Protein AF-A0A838U361-F1 (afdb_monomer_lite)

Foldseek 3Di:
DDDDDDDPPPPPLDPQAEWEKEWDWDDDPPAIKIKIWIAGQPVLDTQDIDIGNDDAQVVLLVRVVVSCVVNNAHAYEYQPDPSPPVSCVVVVHHYDYDDPSSVVSVVVVVVVLVVQLVVVCVVCVDDPDDDPPVRRVVSVCSSVVPD

Secondary structure (DSSP, 8-state):
-----------------EEEEEEEEEEETTEEEEEEEEEETTT--EEEEEEES--SHHHHHHHHHHHHHHH---EEEE---TTHHHHHHTTT--EEEPPHHHHHHHHHHHHHHHHHHHHHHHHS---SSS-TTTHHHHHHHHHHT--

Radius of gyration: 16.69 Å; chains: 1; bounding box: 41×52×33 Å

Structure (mmCIF, N/CA/C/O backbone):
data_AF-A0A838U361-F1
#
_entry.id   AF-A0A838U361-F1
#
loop_
_atom_site.group_PDB
_atom_site.id
_atom_site.type_symbol
_atom_site.label_atom_id
_atom_site.label_alt_id
_atom_site.label_comp_id
_atom_site.label_asym_id
_atom_site.label_entity_id
_atom_site.label_seq_id
_atom_site.pdbx_PDB_ins_code
_atom_site.Cartn_x
_atom_site.Cartn_y
_atom_site.Cartn_z
_atom_site.occupancy
_atom_site.B_iso_or_equiv
_atom_site.auth_seq_id
_atom_site.auth_comp_id
_atom_site.auth_asym_id
_atom_site.auth_atom_id
_atom_site.pdbx_PDB_model_num
ATOM 1 N N . MET A 1 1 ? -15.209 39.168 -3.017 1.00 36.12 1 MET A N 1
ATOM 2 C CA . MET A 1 1 ? -15.475 37.926 -3.783 1.00 36.12 1 MET A CA 1
ATOM 3 C C . MET A 1 1 ? -14.265 37.619 -4.654 1.00 36.12 1 MET A C 1
ATOM 5 O O . MET A 1 1 ? -14.099 38.246 -5.693 1.00 36.12 1 MET A O 1
ATOM 9 N N . GLN A 1 2 ? -13.385 36.721 -4.211 1.00 46.06 2 GLN A N 1
ATOM 10 C CA . GLN A 1 2 ? -12.181 36.333 -4.951 1.00 46.06 2 GLN A CA 1
ATOM 11 C C . GLN A 1 2 ? -12.517 35.095 -5.795 1.00 46.06 2 GLN A C 1
ATOM 13 O O . GLN A 1 2 ? -12.802 34.031 -5.254 1.00 46.06 2 GLN A O 1
ATOM 18 N N . LYS A 1 3 ? -12.587 35.257 -7.122 1.00 45.53 3 LYS A N 1
ATOM 19 C CA . LYS A 1 3 ? -12.893 34.170 -8.064 1.00 45.53 3 LYS A CA 1
ATOM 20 C C . LYS A 1 3 ? -11.643 33.306 -8.248 1.00 45.53 3 LYS A C 1
ATOM 22 O O . LYS A 1 3 ? -10.734 33.690 -8.979 1.00 45.53 3 LYS A O 1
ATOM 27 N N . TYR A 1 4 ? -11.592 32.165 -7.563 1.00 45.69 4 TYR A N 1
ATOM 28 C CA . TYR A 1 4 ? -10.581 31.137 -7.799 1.00 45.69 4 TYR A CA 1
ATOM 29 C C . TYR A 1 4 ? -10.833 30.484 -9.164 1.00 45.69 4 TYR A C 1
ATOM 31 O O . TYR A 1 4 ? -11.924 29.982 -9.426 1.00 45.69 4 TYR A O 1
ATOM 39 N N . ASN A 1 5 ? -9.834 30.538 -10.045 1.00 45.06 5 ASN A N 1
ATOM 40 C CA . ASN A 1 5 ? -9.857 29.904 -11.359 1.00 45.06 5 ASN A CA 1
ATOM 41 C C . ASN A 1 5 ? -8.759 28.827 -11.372 1.00 45.06 5 ASN A C 1
ATOM 43 O O . ASN A 1 5 ? -7.582 29.193 -11.479 1.00 45.06 5 ASN A O 1
ATOM 47 N N . PRO A 1 6 ? -9.085 27.532 -11.201 1.00 48.50 6 PRO A N 1
ATOM 48 C CA . PRO A 1 6 ? -8.078 26.483 -11.146 1.00 48.50 6 PRO A CA 1
ATOM 49 C C . PRO A 1 6 ? -7.416 26.343 -12.518 1.00 48.50 6 PRO A C 1
ATOM 51 O O . PRO A 1 6 ? -7.967 25.765 -13.455 1.00 48.50 6 PRO A O 1
ATOM 54 N N . LYS A 1 7 ? -6.199 26.876 -12.647 1.00 43.78 7 LYS A N 1
ATOM 55 C CA . LYS A 1 7 ? -5.305 26.490 -13.738 1.00 43.78 7 LYS A CA 1
ATOM 56 C C . LYS A 1 7 ? -4.973 25.017 -13.520 1.00 43.78 7 LYS A C 1
ATOM 58 O O . LYS A 1 7 ? -4.518 24.664 -12.435 1.00 43.78 7 LYS A O 1
ATOM 63 N N . LYS A 1 8 ? -5.215 24.170 -14.530 1.00 47.19 8 LYS A N 1
ATOM 64 C CA . LYS A 1 8 ? -4.755 22.774 -14.544 1.00 47.19 8 LYS A CA 1
ATOM 65 C C . LYS A 1 8 ? -3.282 22.761 -14.135 1.00 47.19 8 LYS A C 1
ATOM 67 O O . LYS A 1 8 ? -2.441 23.260 -14.881 1.00 47.19 8 LYS A O 1
ATOM 72 N N . ILE A 1 9 ? -2.999 22.240 -12.944 1.00 41.69 9 ILE A N 1
ATOM 73 C CA . ILE A 1 9 ? -1.641 21.950 -12.496 1.00 41.69 9 ILE A CA 1
ATOM 74 C C . ILE A 1 9 ? -1.108 20.966 -13.533 1.00 41.69 9 ILE A C 1
ATOM 76 O O . ILE A 1 9 ? -1.659 19.875 -13.682 1.00 41.69 9 ILE A O 1
ATOM 80 N N . SER A 1 10 ? -0.137 21.390 -14.347 1.00 46.69 10 SER A N 1
ATOM 81 C CA . SER A 1 10 ? 0.465 20.494 -15.327 1.00 46.69 10 SER A CA 1
ATOM 82 C C . SER A 1 10 ? 1.033 19.316 -14.551 1.00 46.69 10 SER A C 1
ATOM 84 O O . SER A 1 10 ? 1.867 19.523 -13.668 1.00 46.69 10 SER A O 1
ATOM 86 N N . SER A 1 11 ? 0.557 18.111 -14.850 1.00 47.22 11 SER A N 1
ATOM 87 C CA . SER A 1 11 ? 1.097 16.876 -14.304 1.00 47.22 11 SER A CA 1
ATOM 88 C C . SER A 1 11 ? 2.586 16.842 -14.634 1.00 47.22 11 SER A C 1
ATOM 90 O O . SER A 1 11 ? 2.965 16.592 -15.779 1.00 47.22 11 SER A O 1
ATOM 92 N N . LYS A 1 12 ? 3.435 17.164 -13.655 1.00 45.81 12 LYS A N 1
ATOM 93 C CA . LYS A 1 12 ? 4.848 16.805 -13.709 1.00 45.81 12 LYS A CA 1
ATOM 94 C C . LYS A 1 12 ? 4.842 15.299 -13.956 1.00 45.81 12 LYS A C 1
ATOM 96 O O . LYS A 1 12 ? 4.267 14.568 -13.160 1.00 45.81 12 LYS A O 1
ATOM 101 N N . THR A 1 13 ? 5.391 14.839 -15.073 1.00 50.16 13 THR A N 1
ATOM 102 C CA . THR A 1 13 ? 5.725 13.423 -15.243 1.00 50.16 13 THR A CA 1
ATOM 103 C C . THR A 1 13 ? 6.838 13.125 -14.251 1.00 50.16 13 THR A C 1
ATOM 105 O O . THR A 1 13 ? 8.017 13.250 -14.570 1.00 50.16 13 THR A O 1
ATOM 108 N N . THR A 1 14 ? 6.464 12.848 -13.008 1.00 56.12 14 THR A N 1
ATOM 109 C CA . THR A 1 14 ? 7.338 12.244 -12.015 1.00 56.12 14 THR A CA 1
ATOM 110 C C . THR A 1 14 ? 7.665 10.849 -12.531 1.00 56.12 14 THR A C 1
ATOM 112 O O . THR A 1 14 ? 6.769 10.048 -12.797 1.00 56.12 14 THR A O 1
ATOM 115 N N . SER A 1 15 ? 8.947 10.586 -12.797 1.00 72.44 15 SER A N 1
ATOM 116 C CA . SER A 1 15 ? 9.389 9.237 -13.131 1.00 72.44 15 SER A CA 1
ATOM 117 C C . SER A 1 15 ? 9.269 8.408 -11.865 1.00 72.44 15 SER A C 1
ATOM 119 O O . SER A 1 15 ? 10.075 8.541 -10.952 1.00 72.44 15 SER A O 1
ATOM 121 N N . ILE A 1 16 ? 8.221 7.605 -11.799 1.00 81.56 16 ILE A N 1
ATOM 122 C CA . ILE A 1 16 ? 8.048 6.624 -10.739 1.00 81.56 16 ILE A CA 1
ATOM 123 C C . ILE A 1 16 ? 9.129 5.568 -10.948 1.00 81.56 16 ILE A C 1
ATOM 125 O O . ILE A 1 16 ? 9.228 5.000 -12.037 1.00 81.56 16 ILE A O 1
ATOM 129 N N . LEU A 1 17 ? 9.958 5.353 -9.933 1.00 87.56 17 LEU A N 1
ATOM 130 C CA . LEU A 1 17 ? 11.006 4.343 -9.952 1.00 87.56 17 LEU A CA 1
ATOM 131 C C . LEU A 1 17 ? 10.443 2.997 -9.494 1.00 87.56 17 LEU A C 1
ATOM 133 O O . LEU A 1 17 ? 10.642 1.973 -10.150 1.00 87.56 17 LEU A O 1
ATOM 137 N N . GLU A 1 18 ? 9.694 3.013 -8.395 1.00 91.94 18 GLU A N 1
ATOM 138 C CA . GLU A 1 18 ? 9.106 1.822 -7.792 1.00 91.94 18 GLU A CA 1
ATOM 139 C C . GLU A 1 18 ? 7.905 2.170 -6.911 1.00 91.94 18 GLU A C 1
ATOM 141 O O . GLU A 1 18 ? 7.855 3.236 -6.293 1.00 91.94 18 GLU A O 1
ATOM 146 N N . TYR A 1 19 ? 6.942 1.249 -6.842 1.00 94.00 19 TYR A N 1
ATOM 147 C CA . TYR A 1 19 ? 5.870 1.296 -5.857 1.00 94.00 19 TYR A CA 1
ATOM 148 C C . TYR A 1 19 ? 6.283 0.575 -4.584 1.00 94.00 19 TYR A C 1
ATOM 150 O O . TYR A 1 19 ? 6.522 -0.630 -4.603 1.00 94.00 19 TYR A O 1
ATOM 158 N N . ILE A 1 20 ? 6.257 1.281 -3.462 1.00 95.19 20 ILE A N 1
ATOM 159 C CA . ILE A 1 20 ? 6.312 0.664 -2.138 1.00 95.19 20 ILE A CA 1
ATOM 160 C C . ILE A 1 20 ? 4.879 0.594 -1.627 1.00 95.19 20 ILE A C 1
ATOM 162 O O . ILE A 1 20 ? 4.227 1.631 -1.483 1.00 95.19 20 ILE A O 1
ATOM 166 N N . ILE A 1 21 ? 4.378 -0.619 -1.409 1.00 94.62 21 ILE A N 1
ATOM 167 C CA . ILE A 1 21 ? 3.000 -0.860 -0.981 1.00 94.62 21 ILE A CA 1
ATOM 168 C C . ILE A 1 21 ? 3.013 -1.576 0.358 1.00 94.62 21 ILE A C 1
ATOM 170 O O . ILE A 1 21 ? 3.715 -2.572 0.515 1.00 94.62 21 ILE A O 1
ATOM 174 N N . ASP A 1 22 ? 2.195 -1.079 1.277 1.00 94.62 22 ASP A N 1
ATOM 175 C CA . ASP A 1 22 ? 1.959 -1.706 2.569 1.00 94.62 22 ASP A CA 1
ATOM 176 C C . ASP A 1 22 ? 0.511 -1.469 3.004 1.00 94.62 22 ASP A C 1
ATOM 178 O O . ASP A 1 22 ? -0.199 -0.584 2.492 1.00 94.62 22 ASP A O 1
ATOM 182 N N . GLU A 1 23 ? 0.070 -2.262 3.966 1.00 93.25 23 GLU A N 1
ATOM 183 C CA . GLU A 1 23 ? -1.233 -2.135 4.581 1.00 93.25 23 GLU A CA 1
ATOM 184 C C . GLU A 1 23 ? -1.129 -2.014 6.097 1.00 93.25 23 GLU A C 1
ATOM 186 O O . GLU A 1 23 ? -0.257 -2.556 6.768 1.00 93.25 23 GLU A O 1
ATOM 191 N N . THR A 1 24 ? -2.065 -1.283 6.687 1.00 92.25 24 THR A N 1
ATOM 192 C CA . THR A 1 24 ? -2.119 -1.143 8.137 1.00 92.25 24 THR A CA 1
ATOM 193 C C . THR A 1 24 ? -3.558 -1.163 8.609 1.00 92.25 24 THR A C 1
ATOM 195 O O . THR A 1 24 ? -4.453 -0.582 7.990 1.00 92.25 24 THR A O 1
ATOM 198 N N . ALA A 1 25 ? -3.799 -1.841 9.725 1.00 90.69 25 ALA A N 1
ATOM 199 C CA . ALA A 1 25 ? -5.094 -1.798 10.372 1.00 90.69 25 ALA A CA 1
ATOM 200 C C . ALA A 1 25 ? -5.243 -0.468 11.122 1.00 90.69 25 ALA A C 1
ATOM 202 O O . ALA A 1 25 ? -4.400 -0.102 11.948 1.00 90.69 25 ALA A O 1
ATOM 203 N N . ILE A 1 26 ? -6.333 0.244 10.855 1.00 85.88 26 ILE A N 1
ATOM 204 C CA . ILE A 1 26 ? -6.731 1.449 11.582 1.00 85.88 26 ILE A CA 1
ATOM 205 C C . ILE A 1 26 ? -8.093 1.225 12.233 1.00 85.88 26 ILE A C 1
ATOM 207 O O . ILE A 1 26 ? -8.950 0.505 11.714 1.00 85.88 26 ILE A O 1
ATOM 211 N N . LYS A 1 27 ? -8.298 1.840 13.395 1.00 82.00 27 LYS A N 1
ATOM 212 C CA . LYS A 1 27 ? -9.579 1.809 14.096 1.00 82.00 27 LYS A CA 1
ATOM 213 C C . LYS A 1 27 ? -10.372 3.051 13.718 1.00 82.00 27 LYS A C 1
ATOM 215 O O . LYS A 1 27 ? -9.879 4.158 13.881 1.00 82.00 27 LYS A O 1
ATOM 220 N N . VAL A 1 28 ? -11.597 2.857 13.249 1.00 76.12 28 VAL A N 1
ATOM 221 C CA . VAL A 1 28 ? -12.526 3.936 12.903 1.00 76.12 28 VAL A CA 1
ATOM 222 C C . VAL A 1 28 ? -13.785 3.739 13.740 1.00 76.12 28 VAL A C 1
ATOM 224 O O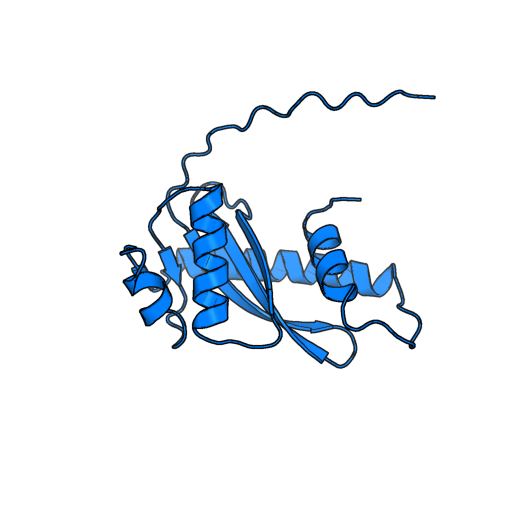 . VAL A 1 28 ? -14.583 2.826 13.505 1.00 76.12 28 VAL A O 1
ATOM 227 N N . GLY A 1 29 ? -13.937 4.551 14.788 1.00 76.31 29 GLY A N 1
ATOM 228 C CA . GLY A 1 29 ? -14.978 4.358 15.797 1.00 76.31 29 GLY A CA 1
ATOM 229 C C . GLY A 1 29 ? -14.859 2.998 16.500 1.00 76.31 29 GLY A C 1
ATOM 230 O O . GLY A 1 29 ? -13.930 2.760 17.271 1.00 76.31 29 GLY A O 1
ATOM 231 N N . SER A 1 30 ? -15.822 2.101 16.268 1.00 77.56 30 SER A N 1
ATOM 232 C CA . SER A 1 30 ? -15.831 0.739 16.830 1.00 77.56 30 SER A CA 1
ATOM 233 C C . SER A 1 30 ? -15.387 -0.351 15.849 1.00 77.56 30 SER A C 1
ATOM 235 O O . SER A 1 30 ? -15.360 -1.515 16.237 1.00 77.56 30 SER A O 1
ATOM 237 N N . GLU A 1 31 ? -15.077 -0.007 14.598 1.00 79.94 31 GLU A N 1
ATOM 238 C CA . GLU A 1 31 ? -14.698 -0.966 13.554 1.00 79.94 31 GLU A CA 1
ATOM 239 C C . GLU A 1 31 ? -13.187 -0.896 13.276 1.00 79.94 31 GLU A C 1
ATOM 241 O O . GLU A 1 31 ? -12.573 0.169 13.364 1.00 79.94 31 GLU A O 1
ATOM 246 N N . LEU A 1 32 ? -12.583 -2.042 12.951 1.00 83.62 32 LEU A N 1
ATOM 247 C CA . LEU A 1 32 ? -11.218 -2.127 12.432 1.00 83.62 32 LEU A CA 1
ATOM 248 C C . LEU A 1 32 ? -11.298 -2.229 10.906 1.00 83.62 32 LEU A C 1
ATOM 250 O O . LEU A 1 32 ? -12.044 -3.061 10.389 1.00 83.62 32 LEU A O 1
ATOM 254 N N . VAL A 1 33 ? -10.547 -1.3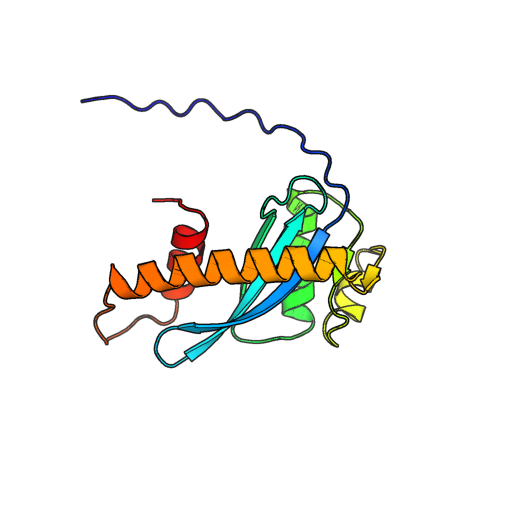93 10.194 1.00 89.88 33 VAL A N 1
ATOM 255 C CA . VAL A 1 33 ? -10.481 -1.397 8.726 1.00 89.88 33 VAL A CA 1
ATOM 256 C C . VAL A 1 33 ? -9.029 -1.404 8.260 1.00 89.88 33 VAL A C 1
ATOM 258 O O . VAL A 1 33 ? -8.139 -0.916 8.956 1.00 89.88 33 VAL A O 1
ATOM 261 N N . TRP A 1 34 ? -8.791 -1.957 7.076 1.00 91.81 34 TR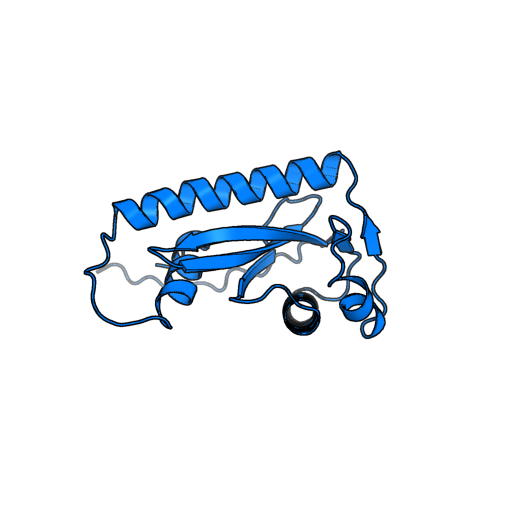P A N 1
ATOM 262 C CA . TRP A 1 34 ? -7.477 -2.011 6.445 1.00 91.81 34 TRP A CA 1
ATOM 263 C C . TRP A 1 34 ? -7.282 -0.806 5.539 1.00 91.81 34 TRP A C 1
ATOM 265 O O . TRP A 1 34 ? -8.062 -0.591 4.605 1.00 91.81 34 TRP A O 1
ATOM 275 N N . LEU A 1 35 ? -6.238 -0.038 5.822 1.00 91.88 35 LEU A N 1
ATOM 276 C CA . LEU A 1 35 ? -5.769 1.075 5.016 1.00 91.88 35 LEU A CA 1
ATOM 277 C C . LEU A 1 35 ? -4.593 0.601 4.161 1.00 91.88 35 LEU A C 1
ATOM 279 O O . LEU A 1 35 ? -3.567 0.193 4.695 1.00 91.88 35 LEU A O 1
ATOM 283 N N . TRP A 1 36 ? -4.749 0.690 2.848 1.00 94.25 36 TRP A N 1
ATOM 284 C CA . TRP A 1 36 ? -3.713 0.425 1.858 1.00 94.25 36 TRP A CA 1
ATOM 285 C C . TRP A 1 36 ? -3.048 1.730 1.467 1.00 94.25 36 TRP A C 1
ATOM 287 O O . TRP A 1 36 ? -3.746 2.705 1.167 1.00 94.25 36 TRP A O 1
ATOM 297 N N . ILE A 1 37 ? -1.721 1.742 1.429 1.00 94.00 37 ILE A N 1
ATOM 298 C CA . ILE A 1 37 ? -0.936 2.908 1.030 1.00 94.00 37 ILE A CA 1
ATOM 299 C C . ILE A 1 37 ? 0.089 2.469 -0.009 1.00 94.00 37 ILE A C 1
ATOM 301 O O . ILE A 1 37 ? 0.758 1.453 0.151 1.00 94.00 37 ILE A O 1
ATOM 305 N N . ALA A 1 38 ? 0.214 3.258 -1.071 1.00 94.94 38 ALA A N 1
ATOM 306 C CA . ALA A 1 38 ? 1.285 3.139 -2.045 1.00 94.94 38 ALA A CA 1
ATOM 307 C C . ALA A 1 38 ? 2.062 4.451 -2.110 1.00 94.94 38 ALA A C 1
ATOM 309 O O . ALA A 1 38 ? 1.456 5.516 -2.269 1.00 94.94 38 ALA A O 1
ATOM 310 N N . ILE A 1 39 ? 3.387 4.371 -2.026 1.00 94.19 39 ILE A N 1
ATOM 311 C CA . ILE A 1 39 ? 4.288 5.514 -2.196 1.00 94.19 39 ILE A CA 1
ATOM 312 C C . ILE A 1 39 ? 5.306 5.267 -3.302 1.00 94.19 39 ILE A C 1
ATOM 314 O O . ILE A 1 39 ? 5.583 4.128 -3.680 1.00 94.19 39 ILE A O 1
ATOM 318 N N . GLU A 1 40 ? 5.865 6.360 -3.799 1.00 91.88 40 GLU A N 1
ATOM 319 C CA . GLU A 1 40 ? 7.019 6.362 -4.694 1.00 91.88 40 GLU A CA 1
ATOM 320 C C . GLU A 1 40 ? 8.331 6.337 -3.880 1.00 91.88 40 GLU A C 1
ATOM 322 O O . GLU A 1 40 ? 8.433 7.018 -2.857 1.00 91.88 40 GLU A O 1
ATOM 327 N N . LEU A 1 41 ? 9.327 5.557 -4.314 1.00 87.12 41 LEU A N 1
ATOM 328 C CA . LEU A 1 41 ? 10.580 5.320 -3.580 1.00 87.12 41 LEU A CA 1
ATOM 329 C C . LEU A 1 41 ? 11.515 6.548 -3.462 1.00 87.12 41 LEU A C 1
ATOM 331 O O . LEU A 1 41 ? 12.065 6.786 -2.384 1.00 87.12 41 LEU A O 1
ATOM 335 N N . GLU A 1 42 ? 11.714 7.340 -4.516 1.00 80.00 42 GLU A N 1
ATOM 336 C CA . GLU A 1 42 ? 12.630 8.494 -4.523 1.00 80.00 42 GLU A CA 1
ATOM 337 C C . GLU A 1 42 ? 11.999 9.796 -4.010 1.00 80.00 42 GLU A C 1
ATOM 339 O O . GLU A 1 42 ? 12.552 10.461 -3.127 1.00 80.00 42 GLU A O 1
ATOM 344 N N . ILE A 1 43 ? 10.850 10.188 -4.560 1.00 77.81 43 ILE A N 1
ATOM 345 C CA . ILE A 1 43 ? 10.172 11.454 -4.251 1.00 77.81 43 ILE A CA 1
ATOM 346 C C . ILE A 1 43 ? 9.287 11.348 -3.008 1.00 77.81 43 ILE A C 1
ATOM 348 O O . ILE A 1 43 ? 8.892 12.379 -2.463 1.00 77.81 43 ILE A O 1
ATOM 352 N N . LYS A 1 44 ? 9.012 10.122 -2.534 1.00 82.50 44 LYS A N 1
ATOM 353 C CA . LYS A 1 44 ? 8.243 9.832 -1.307 1.00 82.50 44 LYS A CA 1
ATOM 354 C C . LYS A 1 44 ? 6.822 10.394 -1.340 1.00 82.50 44 LYS A C 1
ATOM 356 O O . LYS A 1 44 ? 6.243 10.717 -0.303 1.00 82.50 44 LYS A O 1
ATOM 361 N N . G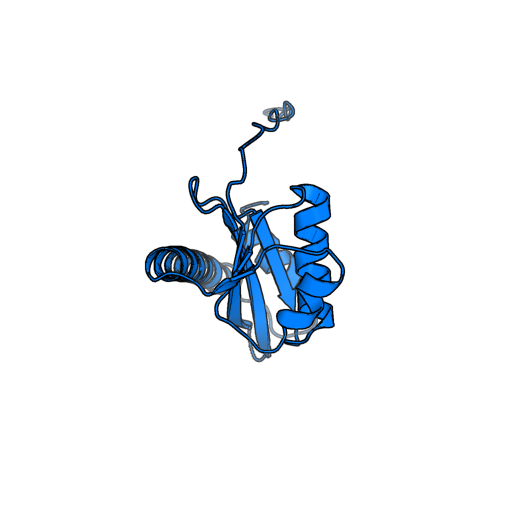LU A 1 45 ? 6.263 10.533 -2.539 1.00 87.81 45 GLU A N 1
ATOM 362 C CA . GLU A 1 45 ? 4.882 10.963 -2.736 1.00 87.81 45 GLU A CA 1
ATOM 363 C C . GLU A 1 45 ? 3.929 9.786 -2.539 1.00 87.81 45 GLU A C 1
ATOM 365 O O . GLU A 1 45 ? 4.213 8.658 -2.945 1.00 87.81 45 GLU A O 1
ATOM 370 N N . ILE A 1 46 ? 2.770 10.062 -1.940 1.00 90.88 46 ILE A N 1
ATOM 371 C CA . ILE A 1 46 ? 1.681 9.092 -1.840 1.00 90.88 46 ILE A CA 1
ATOM 372 C C . ILE A 1 46 ? 1.012 8.982 -3.211 1.00 90.88 46 ILE A C 1
ATOM 374 O O . ILE A 1 46 ? 0.403 9.934 -3.698 1.00 90.88 46 ILE A O 1
ATOM 378 N N . LEU A 1 47 ? 1.110 7.805 -3.821 1.00 91.81 47 LEU A N 1
ATOM 379 C CA . LEU A 1 47 ? 0.574 7.503 -5.147 1.00 91.81 47 LEU A CA 1
ATOM 380 C C . LEU A 1 47 ? -0.867 6.997 -5.100 1.00 91.81 47 LEU A C 1
ATOM 382 O O . LEU A 1 47 ? -1.611 7.167 -6.069 1.00 91.81 47 LEU A O 1
ATOM 386 N N . GLY A 1 48 ? -1.263 6.379 -3.987 1.00 90.88 48 GLY A N 1
ATOM 387 C CA . GLY A 1 48 ? -2.622 5.901 -3.788 1.00 90.88 48 GLY A CA 1
ATOM 388 C C . GLY A 1 48 ? -2.902 5.502 -2.348 1.00 90.88 48 GLY A C 1
ATOM 389 O O . GLY A 1 48 ? -2.029 5.002 -1.641 1.00 90.88 48 GLY A O 1
ATOM 390 N N . ILE A 1 49 ? -4.149 5.720 -1.939 1.00 90.94 49 ILE A N 1
ATOM 391 C CA . ILE A 1 49 ? -4.701 5.276 -0.661 1.00 90.94 49 ILE A CA 1
ATOM 392 C C . ILE A 1 49 ? -6.021 4.569 -0.950 1.00 90.94 49 ILE A C 1
ATOM 394 O O . ILE A 1 49 ? -6.822 5.047 -1.755 1.00 90.94 49 ILE A O 1
ATOM 398 N N . SER A 1 50 ? -6.262 3.442 -0.288 1.00 90.62 50 SER A N 1
ATOM 399 C CA . SER A 1 50 ? -7.548 2.748 -0.341 1.00 90.62 50 SER A CA 1
ATOM 400 C C . SER A 1 50 ? -7.920 2.192 1.025 1.00 90.62 50 SER A C 1
ATOM 402 O O . SER A 1 50 ? -7.053 1.895 1.839 1.00 90.62 50 SER A O 1
ATOM 404 N N . ILE A 1 51 ? -9.217 2.035 1.281 1.00 89.56 51 ILE A N 1
ATOM 405 C CA . ILE A 1 51 ? -9.726 1.430 2.512 1.00 89.56 51 ILE A CA 1
ATOM 406 C C . ILE A 1 51 ? -10.535 0.195 2.148 1.00 89.56 51 ILE A C 1
ATOM 408 O O . ILE A 1 51 ? -11.310 0.192 1.192 1.00 89.56 51 ILE A O 1
ATOM 412 N N . SER A 1 52 ? -10.381 -0.854 2.943 1.00 89.94 52 SER A N 1
ATOM 413 C CA . SER A 1 52 ? -11.106 -2.107 2.783 1.00 89.94 52 SER A CA 1
ATOM 414 C C . SER A 1 52 ? -11.461 -2.701 4.142 1.00 89.94 52 SER A C 1
ATOM 416 O O . SER A 1 52 ? -10.779 -2.466 5.137 1.00 89.94 52 SER A O 1
ATOM 418 N N . LYS A 1 53 ? -12.548 -3.472 4.197 1.00 89.31 53 LYS A N 1
ATOM 419 C CA . LYS A 1 53 ? -12.909 -4.232 5.405 1.00 89.31 53 LYS A CA 1
ATOM 420 C C . LYS A 1 53 ? -12.133 -5.542 5.522 1.00 89.31 53 LYS A C 1
ATOM 422 O O . LYS A 1 53 ? -12.004 -6.084 6.611 1.00 89.31 53 LYS A O 1
ATOM 427 N N . GLU A 1 54 ? -11.623 -6.038 4.403 1.00 89.31 54 GLU A N 1
ATOM 428 C CA . GLU A 1 54 ? -11.009 -7.352 4.289 1.00 89.31 54 GLU A CA 1
ATOM 429 C C . GLU A 1 54 ? -9.606 -7.232 3.710 1.00 89.31 54 GLU A C 1
ATOM 431 O O . GLU A 1 54 ? -9.362 -6.426 2.813 1.00 89.31 54 GLU A O 1
ATOM 436 N N . LEU A 1 55 ? -8.717 -8.090 4.199 1.00 89.81 55 LEU A N 1
ATOM 437 C CA . LEU A 1 55 ? -7.369 -8.259 3.688 1.00 89.81 55 LEU A CA 1
ATOM 438 C C . LEU A 1 55 ? -7.334 -9.550 2.875 1.00 89.81 55 LEU A C 1
ATOM 440 O O . LEU A 1 55 ? -7.235 -10.647 3.425 1.00 89.81 55 LEU A O 1
ATOM 444 N N . ASN A 1 56 ? -7.531 -9.427 1.565 1.00 90.31 56 ASN A N 1
ATOM 445 C CA . ASN A 1 56 ? -7.605 -10.576 0.676 1.00 90.31 56 ASN A CA 1
ATOM 446 C C . ASN A 1 56 ? -7.021 -10.265 -0.707 1.00 90.31 56 ASN A C 1
ATOM 448 O O . ASN A 1 56 ? -6.842 -9.113 -1.098 1.00 90.31 56 ASN A O 1
ATOM 452 N N . MET A 1 57 ? -6.789 -11.340 -1.455 1.00 89.50 57 MET A N 1
ATOM 453 C CA . MET A 1 57 ? -6.223 -11.339 -2.802 1.00 89.50 57 MET A CA 1
ATOM 454 C C . MET A 1 57 ? -6.898 -10.357 -3.773 1.00 89.50 57 MET A C 1
ATOM 456 O O . MET A 1 57 ? -6.223 -9.630 -4.497 1.00 89.50 57 MET A O 1
ATOM 460 N N . PHE A 1 58 ? -8.235 -10.340 -3.795 1.00 90.25 58 PHE A N 1
ATOM 461 C CA . PHE A 1 58 ? -9.020 -9.551 -4.747 1.00 90.25 58 PHE A CA 1
ATOM 462 C C . PHE A 1 58 ? -8.944 -8.056 -4.437 1.00 90.25 58 PHE A C 1
ATOM 464 O O . PHE A 1 58 ? -8.891 -7.226 -5.348 1.00 90.25 58 PHE A O 1
ATOM 471 N N . VAL A 1 59 ? -8.913 -7.705 -3.150 1.00 91.69 59 VAL A N 1
ATOM 472 C CA . VAL A 1 59 ? -8.711 -6.326 -2.695 1.00 91.69 59 VAL A CA 1
ATOM 473 C C . VAL A 1 59 ? -7.327 -5.839 -3.120 1.00 91.69 59 VAL A C 1
ATOM 475 O O . VAL A 1 59 ? -7.220 -4.772 -3.726 1.00 91.69 59 VAL A O 1
ATOM 478 N N . THR A 1 60 ? -6.287 -6.646 -2.889 1.00 92.00 60 THR A N 1
ATOM 479 C CA . THR A 1 60 ? -4.908 -6.342 -3.299 1.00 92.00 60 THR A CA 1
ATOM 480 C C . THR A 1 60 ? -4.790 -6.166 -4.814 1.00 92.00 60 THR A C 1
ATOM 482 O O . THR A 1 60 ? -4.229 -5.174 -5.280 1.00 92.00 60 THR A O 1
ATOM 485 N N . GLU A 1 61 ? -5.374 -7.073 -5.600 1.00 91.62 61 GLU A N 1
ATOM 486 C CA . GLU A 1 61 ? -5.392 -6.988 -7.065 1.00 91.62 61 GLU A CA 1
ATOM 487 C C . GLU A 1 61 ? -6.101 -5.724 -7.562 1.00 91.62 61 GLU A C 1
ATOM 489 O O . GLU A 1 61 ? -5.600 -5.037 -8.458 1.00 91.62 61 GLU A O 1
ATOM 494 N N . THR A 1 62 ? -7.241 -5.379 -6.960 1.00 92.00 62 THR A N 1
ATOM 495 C CA . THR A 1 62 ? -8.000 -4.170 -7.307 1.00 92.00 62 THR A CA 1
ATOM 496 C C . THR A 1 62 ? -7.186 -2.913 -7.012 1.00 92.00 62 THR A C 1
ATOM 498 O O . THR A 1 62 ? -7.115 -2.010 -7.851 1.00 92.00 62 THR A O 1
ATOM 501 N N . PHE A 1 63 ? -6.533 -2.862 -5.849 1.00 93.12 63 PHE A N 1
ATOM 502 C CA . PHE A 1 63 ? -5.689 -1.738 -5.459 1.00 93.12 63 PHE A CA 1
ATOM 503 C C . PHE A 1 63 ? -4.507 -1.559 -6.420 1.00 93.12 63 PHE A C 1
ATOM 505 O O . PHE A 1 63 ? -4.344 -0.482 -6.996 1.00 93.12 63 PHE A O 1
ATOM 512 N N . ILE A 1 64 ? -3.752 -2.624 -6.697 1.00 92.12 64 ILE A N 1
ATOM 513 C CA . ILE A 1 64 ? -2.614 -2.587 -7.630 1.00 92.12 64 ILE A CA 1
ATOM 514 C C . ILE A 1 64 ? -3.065 -2.203 -9.042 1.00 92.12 64 ILE A C 1
ATOM 516 O O . ILE A 1 64 ? -2.439 -1.365 -9.692 1.00 92.12 64 ILE A O 1
ATOM 520 N N . SER A 1 65 ? -4.180 -2.760 -9.516 1.00 91.56 65 SER A N 1
ATOM 521 C CA . SER A 1 65 ? -4.733 -2.422 -10.832 1.00 91.56 65 SER A CA 1
ATOM 522 C C . SER A 1 65 ? -5.095 -0.940 -10.937 1.00 91.56 65 SER A C 1
ATOM 524 O O . SER A 1 65 ? -4.890 -0.327 -11.986 1.00 91.56 65 SER A O 1
ATOM 526 N N . SER A 1 66 ? -5.600 -0.344 -9.851 1.00 92.12 66 SER A N 1
ATOM 527 C CA . SER A 1 66 ? -5.903 1.088 -9.805 1.00 92.12 66 SER A CA 1
ATOM 528 C C . SER A 1 66 ? -4.645 1.954 -9.927 1.00 92.12 66 SER A C 1
ATOM 530 O O . SER A 1 66 ? -4.656 2.917 -10.694 1.00 92.12 66 SER A O 1
ATOM 532 N N . LEU A 1 67 ? -3.546 1.562 -9.271 1.00 91.88 67 LEU A N 1
ATOM 533 C CA . LEU A 1 67 ? -2.254 2.243 -9.382 1.00 91.88 67 LEU A CA 1
ATOM 534 C C . LEU A 1 67 ? -1.731 2.162 -10.813 1.00 91.88 67 LEU A C 1
ATOM 536 O O . LEU A 1 67 ? -1.432 3.189 -11.415 1.00 91.88 67 LEU A O 1
ATOM 540 N N . ILE A 1 68 ? -1.721 0.963 -11.400 1.00 91.00 68 ILE A N 1
ATOM 541 C CA . ILE A 1 68 ? -1.205 0.744 -12.758 1.00 91.00 68 ILE A CA 1
ATOM 542 C C . ILE A 1 68 ? -1.990 1.537 -13.796 1.00 91.00 68 ILE A C 1
ATOM 544 O O . ILE A 1 68 ? -1.417 2.072 -14.745 1.00 91.00 68 ILE A O 1
ATOM 548 N N . LYS A 1 69 ? -3.308 1.641 -13.618 1.00 90.75 69 LYS A N 1
ATOM 549 C CA . LYS A 1 69 ? -4.174 2.404 -14.518 1.00 90.75 69 LYS A CA 1
ATOM 550 C C . LYS A 1 69 ? -3.839 3.899 -14.534 1.00 90.75 69 LYS A C 1
ATOM 552 O O . LYS A 1 69 ? -3.994 4.526 -15.578 1.00 90.75 69 LYS A O 1
ATOM 557 N N . ILE A 1 70 ? -3.435 4.466 -13.398 1.00 90.06 70 ILE A N 1
ATOM 558 C CA . ILE A 1 70 ? -3.161 5.906 -13.251 1.00 90.06 70 ILE A CA 1
ATOM 559 C C . ILE A 1 70 ? -1.698 6.218 -13.577 1.00 90.06 70 ILE A C 1
ATOM 561 O O . ILE A 1 70 ? -1.408 7.178 -14.284 1.00 90.06 70 ILE A O 1
ATOM 565 N N . HIS A 1 71 ? -0.790 5.389 -13.072 1.00 89.81 71 HIS A N 1
ATOM 566 C CA . HIS A 1 71 ? 0.639 5.680 -12.963 1.00 89.81 71 HIS A CA 1
ATOM 567 C C . HIS A 1 71 ? 1.515 4.779 -13.850 1.00 89.81 71 HIS A C 1
ATOM 569 O O . HIS A 1 71 ? 2.724 4.988 -13.955 1.00 89.81 71 HIS A O 1
ATOM 575 N N . GLY A 1 72 ? 0.919 3.793 -14.523 1.00 90.38 72 GLY A N 1
ATOM 576 C CA . GLY A 1 72 ? 1.615 2.852 -15.395 1.00 90.38 72 GLY A CA 1
ATOM 577 C C . GLY A 1 72 ? 2.198 1.646 -14.659 1.00 90.38 72 GLY A C 1
ATOM 578 O O . GLY A 1 72 ? 1.967 1.414 -13.479 1.00 90.38 72 GLY A O 1
ATOM 579 N N . LYS A 1 73 ? 2.935 0.808 -15.385 1.00 91.44 73 LYS A N 1
ATOM 580 C CA . LYS A 1 73 ? 3.492 -0.429 -14.836 1.00 91.44 73 LYS A CA 1
ATOM 581 C C . LYS A 1 73 ? 4.905 -0.192 -14.301 1.00 91.44 73 LYS A C 1
ATOM 583 O O . LYS A 1 73 ? 5.792 0.107 -15.094 1.00 91.44 73 LYS A O 1
ATOM 588 N N . HIS A 1 74 ? 5.111 -0.426 -13.007 1.00 91.31 74 HIS A N 1
ATOM 589 C CA . HIS A 1 74 ? 6.402 -0.270 -12.322 1.00 91.31 74 HIS A CA 1
ATOM 590 C C . HIS A 1 74 ? 6.728 -1.486 -11.451 1.00 91.31 74 HIS A C 1
ATOM 592 O O . HIS A 1 74 ? 5.894 -2.384 -11.297 1.00 91.31 74 HIS A O 1
ATOM 598 N N . ASN A 1 75 ? 7.955 -1.549 -10.932 1.00 91.88 75 ASN A N 1
ATOM 599 C CA . ASN A 1 75 ? 8.327 -2.561 -9.944 1.00 91.88 75 ASN A CA 1
ATOM 600 C C . ASN A 1 75 ? 7.558 -2.328 -8.639 1.00 91.88 75 ASN A C 1
ATOM 602 O O . ASN A 1 75 ? 7.072 -1.221 -8.391 1.00 91.88 75 ASN A O 1
ATOM 606 N N . ILE A 1 76 ? 7.424 -3.382 -7.834 1.00 92.62 76 ILE A N 1
ATOM 607 C CA . ILE A 1 76 ? 6.718 -3.323 -6.557 1.00 92.62 76 ILE A CA 1
ATOM 608 C C . ILE A 1 76 ? 7.573 -3.931 -5.453 1.00 92.62 76 ILE A C 1
ATOM 610 O O . ILE A 1 76 ? 8.050 -5.060 -5.581 1.00 92.62 76 ILE A O 1
ATOM 614 N N . SER A 1 77 ? 7.656 -3.212 -4.344 1.00 94.25 77 SER A N 1
ATOM 615 C CA . SER A 1 77 ? 8.192 -3.689 -3.082 1.00 94.25 77 SER A CA 1
ATOM 616 C C . SER A 1 77 ? 7.064 -3.834 -2.052 1.00 94.25 77 SER A C 1
ATOM 618 O O . SER A 1 77 ? 6.268 -2.903 -1.898 1.00 94.25 77 SER A O 1
ATOM 620 N N . THR A 1 78 ? 6.968 -4.991 -1.377 1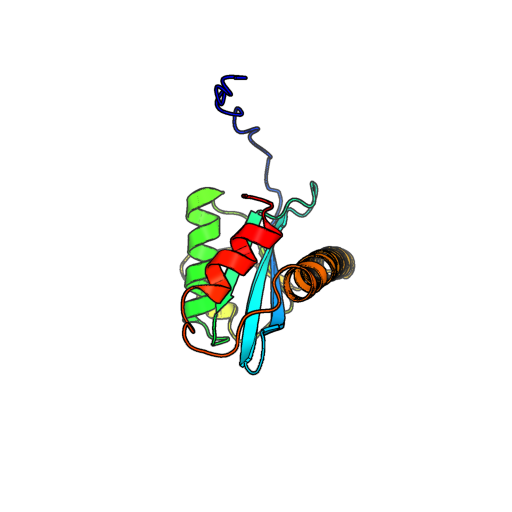.00 93.44 78 THR A N 1
ATOM 621 C CA . THR A 1 78 ? 5.982 -5.260 -0.295 1.00 93.44 78 THR A CA 1
ATOM 622 C C . THR A 1 78 ? 6.572 -6.059 0.872 1.00 93.44 78 THR A C 1
ATOM 624 O O . THR A 1 78 ? 7.668 -6.615 0.771 1.00 93.44 78 THR A O 1
ATOM 627 N N . ASP A 1 79 ? 5.840 -6.164 1.982 1.00 89.12 79 ASP A N 1
ATOM 628 C CA . ASP A 1 79 ? 6.253 -6.864 3.209 1.00 89.12 79 ASP A CA 1
ATOM 629 C C . ASP A 1 79 ? 6.241 -8.408 3.110 1.00 89.12 79 ASP A C 1
ATOM 631 O O . ASP A 1 79 ? 6.773 -9.100 3.982 1.00 89.12 79 ASP A O 1
ATOM 635 N N . GLY A 1 80 ? 5.681 -8.959 2.028 1.00 85.75 80 GLY A N 1
ATOM 636 C CA . GLY A 1 80 ? 5.558 -10.401 1.805 1.00 85.75 80 GLY A CA 1
ATOM 637 C C . GLY A 1 80 ? 4.247 -11.029 2.283 1.00 85.75 80 GLY A C 1
ATOM 638 O O . GLY A 1 80 ? 4.158 -12.258 2.342 1.00 85.75 80 GLY A O 1
ATOM 639 N N . GLY A 1 81 ? 3.221 -10.230 2.583 1.00 87.56 81 GLY A N 1
ATOM 640 C CA . GLY A 1 81 ? 1.874 -10.699 2.903 1.00 87.56 81 GLY A CA 1
ATOM 641 C C . GLY A 1 81 ? 1.316 -11.748 1.926 1.00 87.56 81 GLY A C 1
ATOM 642 O O . GLY A 1 81 ? 1.518 -11.709 0.709 1.00 87.56 81 GLY A O 1
ATOM 643 N N . THR A 1 82 ? 0.563 -12.713 2.461 1.00 87.88 82 THR A N 1
ATOM 644 C CA . THR A 1 82 ? 0.076 -13.887 1.699 1.00 87.88 82 THR A CA 1
ATOM 645 C C . THR A 1 82 ? -0.921 -13.559 0.575 1.00 87.88 82 THR A C 1
ATOM 647 O O . THR A 1 82 ? -1.154 -14.394 -0.299 1.00 87.88 82 THR A O 1
ATOM 650 N N . TRP A 1 83 ? -1.490 -12.350 0.564 1.00 86.44 83 TRP A N 1
ATOM 651 C CA . TRP A 1 83 ? -2.437 -11.836 -0.440 1.00 86.44 83 TRP A CA 1
ATOM 652 C C . TRP A 1 83 ? -1.767 -11.219 -1.678 1.00 86.44 83 TRP A C 1
ATOM 654 O O . TRP A 1 83 ? -2.430 -11.004 -2.690 1.00 86.44 83 TRP A O 1
ATOM 664 N N . TYR A 1 84 ? -0.458 -10.966 -1.644 1.00 85.62 84 TYR A N 1
ATOM 665 C CA . TYR A 1 84 ? 0.281 -10.359 -2.755 1.00 85.62 84 TYR A CA 1
ATOM 666 C C . TYR A 1 84 ? 0.578 -11.282 -3.957 1.00 85.62 84 TYR A C 1
ATOM 668 O O . TYR A 1 84 ? 0.462 -10.822 -5.098 1.00 85.62 84 TYR A O 1
ATOM 676 N N . PRO A 1 85 ? 0.936 -12.575 -3.785 1.00 82.31 85 PRO A N 1
ATOM 677 C CA . PRO A 1 85 ? 1.474 -13.382 -4.881 1.00 82.31 85 PRO A CA 1
ATOM 678 C C . PRO A 1 85 ? 0.585 -13.508 -6.125 1.00 82.31 85 PRO A C 1
ATOM 680 O O . PRO A 1 85 ? 1.111 -13.486 -7.240 1.00 82.31 85 PRO A O 1
ATOM 683 N N . GLN A 1 86 ? -0.746 -13.637 -5.994 1.00 77.62 86 GLN A N 1
ATOM 684 C CA . GLN A 1 86 ? -1.590 -13.719 -7.200 1.00 77.62 86 GLN A CA 1
ATOM 685 C C . GLN A 1 86 ? -1.858 -12.345 -7.820 1.00 77.62 86 GLN A C 1
ATOM 687 O O . GLN A 1 86 ? -1.976 -12.267 -9.043 1.00 77.62 86 GLN A O 1
ATOM 692 N N . ALA A 1 87 ? -1.852 -11.267 -7.028 1.00 79.81 87 ALA A N 1
ATOM 693 C CA . ALA A 1 87 ? -2.084 -9.912 -7.521 1.00 79.81 87 ALA A CA 1
ATOM 694 C C . ALA A 1 87 ? -1.000 -9.442 -8.512 1.00 79.81 87 ALA A C 1
ATOM 696 O O . ALA A 1 87 ? -1.277 -8.661 -9.419 1.00 79.81 87 ALA A O 1
ATOM 697 N N . PHE A 1 88 ? 0.226 -9.968 -8.407 1.00 80.69 88 PHE A N 1
ATOM 698 C CA . PHE A 1 88 ? 1.313 -9.666 -9.349 1.00 80.69 88 PHE A CA 1
ATOM 699 C C . PHE A 1 88 ? 1.353 -10.579 -10.578 1.00 80.69 88 PHE A C 1
ATOM 701 O O . PHE A 1 88 ? 1.948 -10.222 -11.602 1.00 80.69 88 PHE A O 1
ATOM 708 N N . ARG A 1 89 ? 0.726 -11.759 -10.496 1.00 78.00 89 ARG A N 1
ATOM 709 C CA . ARG A 1 89 ? 0.843 -12.814 -11.511 1.00 78.00 89 ARG A CA 1
ATOM 710 C C . ARG A 1 89 ? 0.173 -12.425 -12.826 1.00 78.00 89 ARG A C 1
ATOM 712 O O . ARG A 1 89 ? 0.767 -12.617 -13.886 1.00 78.00 89 ARG A O 1
ATOM 719 N N . PHE A 1 90 ? -1.026 -11.849 -12.762 1.00 71.50 90 PHE A N 1
ATOM 720 C CA . PHE A 1 90 ? -1.768 -11.383 -13.938 1.00 71.50 90 PHE A CA 1
ATOM 721 C C . PHE A 1 90 ? -1.095 -10.199 -14.649 1.00 71.50 90 PHE A C 1
ATOM 723 O O . PHE A 1 90 ? -0.840 -10.300 -15.852 1.00 71.50 90 PHE A O 1
ATOM 730 N N . PRO A 1 91 ? -0.719 -9.112 -13.948 1.00 76.69 91 PRO A N 1
ATOM 731 C CA . PRO A 1 91 ? -0.046 -7.980 -14.580 1.00 76.69 91 PRO A CA 1
ATOM 732 C C . PRO A 1 91 ? 1.436 -8.244 -14.903 1.00 76.69 91 PRO A C 1
ATOM 734 O O . PRO A 1 91 ? 2.059 -7.413 -15.568 1.00 76.69 91 PRO A O 1
ATOM 737 N N . LYS A 1 92 ? 2.014 -9.387 -14.494 1.00 84.50 92 LYS A N 1
ATOM 738 C CA . LYS A 1 92 ? 3.437 -9.755 -14.665 1.00 84.50 92 LYS A CA 1
ATOM 739 C C . LYS A 1 92 ? 4.383 -8.689 -14.102 1.00 84.50 92 LYS A C 1
ATOM 741 O O . LYS A 1 92 ? 5.268 -8.204 -14.815 1.00 84.50 92 LYS A O 1
ATOM 746 N N . LEU A 1 93 ? 4.126 -8.240 -12.879 1.00 87.12 93 LEU A N 1
ATOM 747 C CA . LEU A 1 93 ? 4.932 -7.216 -12.207 1.00 87.12 93 LEU A CA 1
ATOM 748 C C . LEU A 1 93 ? 6.197 -7.847 -11.629 1.00 87.12 93 LEU A C 1
ATOM 750 O O . LEU A 1 93 ? 6.169 -8.994 -11.186 1.00 87.12 93 LEU A O 1
ATOM 754 N N . LYS A 1 94 ? 7.306 -7.103 -11.647 1.00 89.44 94 LYS A N 1
ATOM 755 C CA . LYS A 1 94 ? 8.489 -7.491 -10.878 1.00 89.44 94 LYS A CA 1
ATOM 756 C C . LYS A 1 94 ? 8.223 -7.121 -9.426 1.00 89.44 94 LYS A C 1
ATOM 758 O O . LYS A 1 94 ? 7.903 -5.968 -9.147 1.00 89.44 94 LYS A O 1
ATOM 763 N N . HIS A 1 95 ? 8.327 -8.109 -8.549 1.00 91.81 95 HIS A N 1
ATOM 764 C CA . HIS A 1 95 ? 8.094 -7.963 -7.120 1.00 91.81 95 HIS A CA 1
ATOM 765 C C . HIS A 1 95 ? 9.338 -8.379 -6.345 1.00 91.81 95 HIS A C 1
ATOM 767 O O . HIS A 1 95 ? 9.982 -9.371 -6.699 1.00 91.81 95 HIS A O 1
ATOM 773 N N . HIS A 1 96 ? 9.653 -7.631 -5.296 1.00 92.94 96 HIS A N 1
ATOM 774 C CA . HIS A 1 96 ? 10.584 -8.057 -4.264 1.00 92.94 96 HIS A CA 1
ATOM 775 C C . HIS A 1 96 ? 10.068 -7.680 -2.876 1.00 92.94 96 HIS A C 1
ATOM 777 O O . HIS A 1 96 ? 9.117 -6.916 -2.718 1.00 92.94 96 HIS A O 1
ATOM 783 N N . LEU A 1 97 ? 10.699 -8.264 -1.862 1.00 94.00 97 LEU A N 1
ATOM 784 C CA . LEU A 1 97 ? 10.418 -7.921 -0.477 1.00 94.00 97 LEU A CA 1
ATOM 785 C C . LEU A 1 97 ? 11.092 -6.605 -0.105 1.00 94.00 97 LEU A C 1
ATOM 787 O O . LEU A 1 97 ? 12.180 -6.310 -0.611 1.00 94.00 97 LEU A O 1
ATOM 791 N N . HIS A 1 98 ? 10.474 -5.878 0.823 1.00 92.19 98 HIS A N 1
ATOM 792 C CA . HIS A 1 98 ? 11.021 -4.644 1.364 1.00 92.19 98 HIS A CA 1
ATOM 793 C C . HIS A 1 98 ? 12.476 -4.795 1.818 1.00 92.19 98 HIS A C 1
ATOM 795 O O . HIS A 1 98 ? 12.807 -5.647 2.650 1.00 92.19 98 HIS A O 1
ATOM 801 N N . SER A 1 99 ? 13.339 -3.905 1.338 1.00 93.31 99 SER A N 1
ATOM 802 C CA . SER A 1 99 ? 14.604 -3.610 2.002 1.00 93.31 99 SER A CA 1
ATOM 803 C C . SER A 1 99 ? 14.359 -2.854 3.315 1.00 93.31 99 SER A C 1
ATOM 805 O O . SER A 1 99 ? 13.293 -2.274 3.540 1.00 93.31 99 SER A O 1
ATOM 807 N N . SER A 1 100 ? 15.368 -2.789 4.191 1.00 91.75 100 SER A N 1
ATOM 808 C CA . SER A 1 100 ? 15.284 -1.975 5.416 1.00 91.75 100 SER A CA 1
ATOM 809 C C . SER A 1 100 ? 14.975 -0.501 5.125 1.00 91.75 100 SER A C 1
ATOM 811 O O . SER A 1 100 ? 14.362 0.175 5.949 1.00 91.75 100 SER A O 1
ATOM 813 N N . TYR A 1 101 ? 15.393 -0.003 3.957 1.00 91.50 101 TYR A N 1
ATOM 814 C CA . TYR A 1 101 ? 15.132 1.367 3.528 1.00 91.50 101 TYR A CA 1
ATOM 815 C C . TYR A 1 101 ? 13.667 1.568 3.131 1.00 91.50 101 TYR A C 1
ATOM 817 O O . TYR A 1 101 ? 13.012 2.456 3.673 1.00 91.50 101 TYR A O 1
ATOM 825 N N . GLU A 1 102 ? 13.134 0.714 2.252 1.00 93.19 102 GLU A N 1
ATOM 826 C CA . GLU A 1 102 ? 11.729 0.775 1.822 1.00 93.19 102 GLU A CA 1
ATOM 827 C C . GLU A 1 102 ? 10.775 0.650 3.009 1.00 93.19 102 GLU A C 1
ATOM 829 O O . GLU A 1 102 ? 9.851 1.452 3.149 1.00 93.19 102 GLU A O 1
ATOM 834 N N . LYS A 1 103 ? 11.065 -0.292 3.915 1.00 92.56 103 LYS A N 1
ATOM 835 C CA . LYS A 1 103 ? 10.295 -0.487 5.143 1.00 92.56 103 LYS A CA 1
ATOM 836 C C . LYS A 1 103 ? 10.271 0.778 6.005 1.00 92.56 103 LYS A C 1
ATOM 838 O O . LYS A 1 103 ? 9.210 1.223 6.427 1.00 92.56 103 LYS A O 1
ATOM 843 N N . SER A 1 104 ? 11.428 1.409 6.209 1.00 93.06 104 SER A N 1
ATOM 844 C CA . SER A 1 104 ? 11.522 2.657 6.975 1.00 93.06 104 SER A CA 1
ATOM 845 C C . SER A 1 104 ? 10.701 3.798 6.352 1.00 93.06 104 SER A C 1
ATOM 847 O O . SER A 1 104 ? 10.068 4.574 7.073 1.00 93.06 104 SER A O 1
ATOM 849 N N . LEU A 1 105 ? 10.677 3.902 5.019 1.00 92.56 105 LEU A N 1
ATOM 850 C CA . LEU A 1 105 ? 9.908 4.927 4.308 1.00 92.56 105 LEU A CA 1
ATOM 851 C C . LEU A 1 105 ? 8.396 4.730 4.438 1.00 92.56 105 LEU A C 1
ATOM 853 O O . LEU A 1 105 ? 7.671 5.694 4.720 1.00 92.56 105 LEU A O 1
ATOM 857 N N . ILE A 1 106 ? 7.914 3.504 4.233 1.00 92.38 106 ILE A N 1
ATOM 858 C CA . ILE A 1 106 ? 6.478 3.230 4.279 1.00 92.38 106 ILE A CA 1
ATOM 859 C C . ILE A 1 106 ? 5.941 3.306 5.708 1.00 92.38 106 ILE A C 1
ATOM 861 O O . ILE A 1 106 ? 4.917 3.953 5.925 1.00 92.38 106 ILE A O 1
ATOM 865 N N . GLU A 1 107 ? 6.686 2.814 6.704 1.00 92.00 107 GLU A N 1
ATOM 866 C CA . GLU A 1 107 ? 6.335 2.958 8.124 1.00 92.00 107 GLU A CA 1
ATOM 867 C C . GLU A 1 107 ? 6.234 4.434 8.528 1.00 92.00 107 GLU A C 1
ATOM 869 O O . GLU A 1 107 ? 5.284 4.847 9.200 1.00 92.00 107 GLU A O 1
ATOM 874 N N . ARG A 1 108 ? 7.177 5.269 8.066 1.00 92.38 108 ARG A N 1
ATOM 875 C CA . ARG A 1 108 ? 7.136 6.714 8.321 1.00 92.38 108 ARG A CA 1
ATOM 876 C C . ARG A 1 108 ? 5.914 7.372 7.685 1.00 92.38 108 ARG A C 1
ATOM 878 O O . ARG A 1 108 ? 5.309 8.245 8.309 1.00 92.38 108 ARG A O 1
ATOM 885 N N . THR A 1 109 ? 5.545 6.957 6.476 1.00 91.56 109 THR A N 1
ATOM 886 C CA . THR A 1 109 ? 4.342 7.448 5.789 1.00 91.56 109 THR A CA 1
ATOM 887 C C . THR A 1 109 ? 3.072 7.019 6.512 1.00 91.56 109 THR A C 1
ATOM 889 O O . THR A 1 109 ? 2.192 7.845 6.743 1.00 91.56 109 THR A O 1
ATOM 892 N N . ILE A 1 110 ? 2.983 5.754 6.924 1.00 89.69 110 ILE A N 1
ATOM 893 C CA . ILE A 1 110 ? 1.859 5.232 7.706 1.00 89.69 110 ILE A CA 1
ATOM 894 C C . ILE A 1 110 ? 1.681 6.045 8.985 1.00 89.69 110 ILE A C 1
ATOM 896 O O . ILE A 1 110 ? 0.559 6.437 9.303 1.00 89.69 110 ILE A O 1
ATOM 900 N N . GLN A 1 111 ? 2.771 6.336 9.699 1.00 89.56 111 GLN A N 1
ATOM 901 C CA . GLN A 1 111 ? 2.701 7.154 10.905 1.00 89.56 111 GLN A CA 1
ATOM 902 C C . GLN A 1 111 ? 2.173 8.557 10.597 1.00 89.56 111 GLN A C 1
ATOM 904 O O . GLN A 1 111 ? 1.260 9.019 11.267 1.00 89.56 111 GLN A O 1
ATOM 909 N N . TYR A 1 112 ? 2.672 9.200 9.540 1.00 88.00 112 TYR A N 1
ATOM 910 C CA . TYR A 1 112 ? 2.178 10.511 9.118 1.00 88.00 112 TYR A CA 1
ATOM 911 C C . TYR A 1 112 ? 0.677 10.508 8.795 1.00 88.00 112 TYR A C 1
ATOM 913 O O . TYR A 1 112 ? -0.044 11.444 9.146 1.00 88.00 112 TYR A O 1
ATOM 921 N N . VAL A 1 113 ? 0.190 9.452 8.138 1.00 85.00 113 VAL A N 1
ATOM 922 C CA . VAL A 1 113 ? -1.239 9.294 7.850 1.00 85.00 113 VAL A CA 1
ATOM 923 C C . VAL A 1 113 ? -2.035 9.109 9.141 1.00 85.00 113 VAL A C 1
ATOM 925 O O . VAL A 1 113 ? -3.057 9.772 9.305 1.00 85.00 113 VAL A O 1
ATOM 928 N N . LYS A 1 114 ? -1.546 8.289 10.081 1.00 83.00 114 LYS A N 1
ATOM 929 C CA . LYS A 1 114 ? -2.171 8.099 11.400 1.00 83.00 114 LYS A CA 1
ATOM 930 C C . LYS A 1 114 ? -2.270 9.413 12.173 1.00 83.00 114 LYS A C 1
ATOM 932 O O . LYS A 1 114 ? -3.376 9.775 12.571 1.00 83.00 114 LYS A O 1
ATOM 937 N N . ASP A 1 115 ? -1.168 10.156 12.276 1.00 84.69 115 ASP A N 1
ATOM 938 C CA . ASP A 1 115 ? -1.102 11.453 12.964 1.00 84.69 115 ASP A CA 1
ATOM 939 C C . ASP A 1 115 ? -2.119 12.455 12.377 1.00 84.69 115 ASP A C 1
ATOM 941 O O . ASP A 1 115 ? -2.742 13.233 13.097 1.00 84.69 115 ASP A O 1
ATOM 945 N N . ARG A 1 116 ? -2.341 12.428 11.054 1.00 78.56 116 ARG A N 1
ATOM 946 C CA . ARG A 1 116 ? -3.354 13.274 10.399 1.00 78.56 116 ARG A CA 1
ATOM 947 C C . ARG A 1 116 ? -4.786 12.817 10.638 1.00 78.56 116 ARG A C 1
ATOM 949 O O . ARG A 1 116 ? -5.667 13.661 10.787 1.00 78.56 116 ARG A O 1
ATOM 956 N N . THR A 1 117 ? -5.029 11.510 10.655 1.00 72.19 117 THR A N 1
ATOM 957 C CA . THR A 1 117 ? -6.366 10.967 10.932 1.00 72.19 117 THR A CA 1
ATOM 958 C C . THR A 1 117 ? -6.776 11.117 12.391 1.00 72.19 117 THR A C 1
ATOM 960 O O . THR A 1 117 ? -7.965 11.244 12.659 1.00 72.19 117 THR A O 1
ATOM 963 N N . GLU A 1 118 ? -5.820 11.171 13.321 1.00 70.25 118 GLU A N 1
ATOM 964 C CA . GLU A 1 118 ? -6.091 11.440 14.738 1.00 70.25 118 GLU A CA 1
ATOM 965 C C . GLU A 1 118 ? -6.747 12.817 14.914 1.00 70.25 118 GLU A C 1
ATOM 967 O O . GLU A 1 118 ? -7.809 12.929 15.522 1.00 70.25 118 GLU A O 1
ATOM 972 N N . GLY A 1 119 ? -6.217 13.844 14.240 1.00 61.59 119 GLY A N 1
ATOM 973 C CA . GLY A 1 119 ? -6.841 15.168 14.232 1.00 61.59 119 GLY A CA 1
ATOM 974 C C . GLY A 1 119 ? -8.255 15.182 13.632 1.00 61.59 119 GLY A C 1
ATOM 975 O O . GLY A 1 119 ? -9.090 15.979 14.051 1.00 61.59 119 GLY A O 1
ATOM 976 N N . PHE A 1 120 ? -8.573 14.307 12.672 1.00 58.44 120 PHE A N 1
ATOM 977 C CA . PHE A 1 120 ? -9.921 14.253 12.091 1.00 58.44 120 PHE A CA 1
ATOM 978 C C . PHE A 1 120 ? -10.975 13.779 13.101 1.00 58.44 120 PHE A C 1
ATOM 980 O O . PHE A 1 120 ? -12.049 14.381 13.173 1.00 58.44 120 PHE A O 1
ATOM 987 N N . ASP A 1 121 ? -10.662 12.753 13.899 1.00 54.22 121 ASP A N 1
ATOM 988 C CA . ASP A 1 121 ? -11.549 12.263 14.967 1.00 54.22 121 ASP A CA 1
ATOM 989 C C . ASP A 1 121 ? -11.803 13.357 16.028 1.00 54.22 121 ASP A C 1
ATOM 991 O O . ASP A 1 121 ? -12.928 13.490 16.521 1.00 54.22 121 ASP A O 1
ATOM 995 N N . ASP A 1 122 ? -10.799 14.200 16.305 1.00 54.50 122 ASP A N 1
ATOM 996 C CA . ASP A 1 122 ? -10.899 15.326 17.244 1.00 54.50 122 ASP A CA 1
ATOM 997 C C . ASP A 1 122 ? -11.732 16.504 16.702 1.00 54.50 122 ASP A C 1
ATOM 999 O O . ASP A 1 122 ? -12.544 17.088 17.429 1.00 54.50 122 ASP A O 1
ATOM 1003 N N . TYR A 1 123 ? -11.559 16.875 15.427 1.00 48.84 123 TYR A N 1
ATOM 1004 C CA . TYR A 1 123 ? -12.265 18.014 14.816 1.00 48.84 123 TYR A CA 1
ATOM 1005 C C . TYR A 1 123 ? -13.702 17.686 14.385 1.00 48.84 123 TYR A C 1
ATOM 1007 O O . TYR A 1 123 ? -14.554 18.580 14.363 1.00 48.84 123 TYR A O 1
ATOM 1015 N N . PHE A 1 124 ? -14.001 16.422 14.077 1.00 49.62 124 PHE A N 1
ATOM 1016 C CA . PHE A 1 124 ? -15.335 15.957 13.696 1.00 49.62 124 PHE A CA 1
ATOM 1017 C C . PHE A 1 124 ? -15.818 14.855 14.648 1.00 49.62 124 PHE A C 1
ATOM 1019 O O . PHE A 1 124 ? -15.898 13.694 14.242 1.00 49.62 124 PHE A O 1
ATOM 1026 N N . PRO A 1 125 ? -16.219 15.193 15.891 1.00 49.78 125 PRO A N 1
ATOM 1027 C CA . PRO A 1 125 ? -16.766 14.225 16.836 1.00 49.78 125 PRO A CA 1
ATOM 1028 C C . PRO A 1 125 ? -18.085 13.661 16.286 1.00 49.78 125 PRO A C 1
ATOM 1030 O O . PRO A 1 125 ? -19.170 14.229 16.454 1.00 49.78 125 PRO A O 1
ATOM 1033 N N . TRP A 1 126 ? -17.992 12.552 15.553 1.00 50.28 126 TRP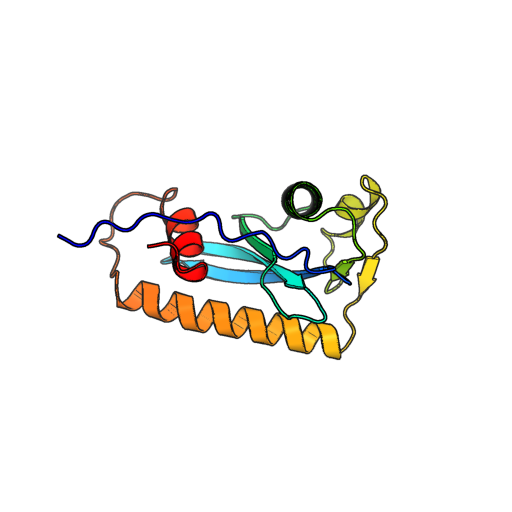 A N 1
ATOM 1034 C CA . TRP A 1 126 ? -19.092 11.962 14.800 1.00 50.28 126 TRP A CA 1
ATOM 1035 C C . TRP A 1 126 ? -20.243 11.584 15.742 1.00 50.28 126 TRP A C 1
ATOM 1037 O O . TRP A 1 126 ? -20.127 10.720 16.616 1.00 50.28 126 TRP A O 1
ATOM 1047 N N . LYS A 1 127 ? -21.406 12.228 15.561 1.00 44.84 127 LYS A N 1
ATOM 1048 C CA . LYS A 1 127 ? -22.636 11.889 16.288 1.00 44.84 127 LYS A CA 1
ATOM 1049 C C . LYS A 1 127 ? -23.005 10.435 15.983 1.00 44.84 127 LYS A C 1
ATOM 1051 O O . LYS A 1 127 ? -23.342 10.095 14.853 1.00 44.84 127 LYS A O 1
ATOM 1056 N N . LYS A 1 128 ? -22.979 9.588 17.018 1.00 48.38 128 LYS A N 1
ATOM 1057 C CA . LYS A 1 128 ? -23.400 8.177 17.021 1.00 48.38 128 LYS A CA 1
ATOM 1058 C C . LYS A 1 128 ? -24.830 8.002 16.488 1.00 48.38 128 LYS A C 1
ATOM 1060 O O . LYS A 1 128 ? -25.761 7.905 17.282 1.00 48.38 128 LYS A O 1
ATOM 1065 N N . LYS A 1 129 ? -25.032 7.959 15.170 1.00 43.88 129 LYS A N 1
ATOM 1066 C CA . LYS A 1 129 ? -26.149 7.266 14.502 1.00 43.88 129 LYS A CA 1
ATOM 1067 C C . LYS A 1 129 ? -26.025 7.387 12.983 1.00 43.88 129 LYS A C 1
ATOM 1069 O O . LYS A 1 129 ? -26.186 8.464 12.430 1.00 43.88 129 LYS A O 1
ATOM 1074 N N . LYS A 1 130 ? -25.865 6.220 12.349 1.00 46.25 130 LYS A N 1
ATOM 1075 C CA . LYS A 1 130 ? -26.028 5.936 10.913 1.00 46.25 130 LYS A CA 1
ATOM 1076 C C . LYS A 1 130 ? -25.097 6.704 9.965 1.00 46.25 130 LYS A C 1
ATOM 1078 O O . LYS A 1 130 ? -25.466 7.768 9.495 1.00 46.25 130 LYS A O 1
ATOM 1083 N N . LEU A 1 131 ? -23.997 6.063 9.557 1.00 44.62 131 LEU A N 1
ATOM 1084 C CA . LEU A 1 131 ? -23.718 5.728 8.146 1.00 44.62 131 LEU A CA 1
ATOM 1085 C C . LEU A 1 131 ? -22.366 4.994 8.036 1.00 44.62 131 LEU A C 1
ATOM 1087 O O . LEU A 1 131 ? -21.323 5.613 8.158 1.00 44.62 131 LEU A O 1
ATOM 1091 N N . GLN A 1 132 ? -22.375 3.686 7.763 1.00 49.25 132 GLN A N 1
ATOM 1092 C CA . GLN A 1 132 ? -21.152 2.872 7.614 1.00 49.25 132 GLN A CA 1
ATOM 1093 C C . GLN A 1 132 ? -20.428 3.056 6.262 1.00 49.25 132 GLN A C 1
ATOM 1095 O O . GLN A 1 132 ? -19.384 2.454 6.044 1.00 49.25 132 GLN A O 1
ATOM 1100 N N . THR A 1 133 ? -20.978 3.843 5.330 1.00 43.16 133 THR A N 1
ATOM 1101 C CA . THR A 1 133 ? -20.493 3.911 3.936 1.00 43.16 133 THR A CA 1
ATOM 1102 C C . THR A 1 133 ? -19.902 5.260 3.517 1.00 43.16 133 THR A C 1
ATOM 1104 O O . THR A 1 133 ? -19.213 5.309 2.504 1.00 43.16 133 THR A O 1
ATOM 1107 N N . LYS A 1 134 ? -20.119 6.348 4.275 1.00 47.47 134 LYS A N 1
ATOM 1108 C CA . LYS A 1 134 ? -19.520 7.672 3.981 1.00 47.47 134 LYS A CA 1
ATOM 1109 C C . LYS A 1 134 ? -18.158 7.888 4.651 1.00 47.47 134 LYS A C 1
ATOM 1111 O O . LYS A 1 134 ? -17.305 8.561 4.086 1.00 47.47 134 LYS A O 1
ATOM 1116 N N . THR A 1 135 ? -17.926 7.232 5.785 1.00 52.88 135 THR A N 1
ATOM 1117 C CA . THR A 1 135 ? -16.768 7.440 6.667 1.00 52.88 135 THR A CA 1
ATOM 1118 C C . THR A 1 135 ? -15.426 7.147 5.996 1.00 52.88 135 THR A C 1
ATOM 1120 O O . THR A 1 135 ? -14.478 7.903 6.161 1.00 52.88 135 THR A O 1
ATOM 1123 N N . CYS A 1 136 ? -15.333 6.090 5.185 1.00 50.28 136 CYS A N 1
ATOM 1124 C CA . CYS A 1 136 ? -14.078 5.749 4.509 1.00 50.28 136 CYS A CA 1
ATOM 1125 C C . CYS A 1 136 ? -13.700 6.769 3.425 1.00 50.28 136 CYS A C 1
ATOM 1127 O O . CYS A 1 136 ? -12.523 7.048 3.233 1.00 50.28 136 CYS A O 1
ATOM 1129 N N . LYS A 1 137 ? -14.686 7.347 2.728 1.00 54.56 137 LYS A N 1
ATOM 1130 C CA . LYS A 1 137 ? -14.421 8.330 1.672 1.00 54.56 137 LYS A CA 1
ATOM 1131 C C . LYS A 1 137 ? -13.938 9.657 2.260 1.00 54.56 137 LYS A C 1
ATOM 1133 O O . LYS A 1 137 ? -12.953 10.203 1.785 1.00 54.56 137 LYS A O 1
ATOM 1138 N N . GLU A 1 138 ? -14.583 10.109 3.331 1.00 57.47 138 GLU A N 1
ATOM 1139 C CA . GLU A 1 138 ? -14.220 11.341 4.040 1.00 57.47 138 GLU A CA 1
ATOM 1140 C C . GLU A 1 138 ? -12.861 11.221 4.753 1.00 57.47 138 GLU A C 1
ATOM 1142 O O . GLU A 1 138 ? -12.092 12.178 4.760 1.00 57.47 138 GLU A O 1
ATOM 1147 N N . LEU A 1 139 ? -12.507 10.035 5.272 1.00 61.00 139 LEU A N 1
ATOM 1148 C CA . LEU A 1 139 ? -11.156 9.765 5.781 1.00 61.00 139 LEU A CA 1
ATOM 1149 C C . LEU A 1 139 ? -10.099 9.903 4.681 1.00 61.00 139 LEU A C 1
ATOM 1151 O O . LEU A 1 139 ? -9.086 10.563 4.889 1.00 61.00 139 LEU A O 1
ATOM 1155 N N . VAL A 1 140 ? -10.337 9.327 3.497 1.00 58.62 140 VAL A N 1
ATOM 1156 C CA . VAL A 1 140 ? -9.419 9.475 2.355 1.00 58.62 140 VAL A CA 1
ATOM 1157 C C . VAL A 1 140 ? -9.316 10.941 1.922 1.00 58.62 140 VAL A C 1
ATOM 1159 O O . VAL A 1 140 ? -8.211 11.435 1.717 1.00 58.62 140 VAL A O 1
ATOM 1162 N N . GLU A 1 141 ? -10.435 11.665 1.841 1.00 58.72 141 GLU A N 1
ATOM 1163 C CA . GLU A 1 141 ? -10.462 13.097 1.500 1.00 58.72 141 GLU A CA 1
ATOM 1164 C C . GLU A 1 141 ? -9.702 13.951 2.537 1.00 58.72 141 GLU A C 1
ATOM 1166 O O . GLU A 1 141 ? -8.923 14.830 2.154 1.00 58.72 141 GLU A O 1
ATOM 1171 N N . SER A 1 142 ? -9.830 13.634 3.831 1.00 56.66 142 SER A N 1
ATOM 1172 C CA . SER A 1 142 ? -9.082 14.276 4.921 1.00 56.66 142 SER A CA 1
ATOM 1173 C C . SER A 1 142 ? -7.576 14.007 4.839 1.00 56.66 142 SER A C 1
ATOM 1175 O O . SER A 1 142 ? -6.783 14.940 4.975 1.00 56.66 142 SER A O 1
ATOM 1177 N N . ILE A 1 143 ? -7.163 12.769 4.543 1.00 57.66 143 ILE A N 1
ATOM 1178 C CA . ILE A 1 143 ? -5.743 12.416 4.370 1.00 57.66 143 ILE A CA 1
ATOM 1179 C C . ILE A 1 143 ? -5.149 13.136 3.150 1.00 57.66 143 ILE A C 1
ATOM 1181 O O . ILE A 1 143 ? -4.028 13.650 3.215 1.00 57.66 143 ILE A O 1
ATOM 1185 N N . CYS A 1 144 ? -5.906 13.212 2.053 1.00 51.66 144 CYS A N 1
ATOM 1186 C CA . CYS A 1 144 ? -5.491 13.867 0.814 1.00 51.66 144 CYS A CA 1
ATOM 1187 C C . CYS A 1 144 ? -5.576 15.404 0.858 1.00 51.66 144 CYS A C 1
ATOM 1189 O O . CYS A 1 144 ? -5.119 16.050 -0.084 1.00 51.66 144 CYS A O 1
ATOM 1191 N N . GLY A 1 145 ? -6.129 16.004 1.920 1.00 49.75 145 GLY A N 1
ATOM 1192 C CA . GLY A 1 145 ? -6.280 17.459 2.040 1.00 49.75 145 GLY A CA 1
ATOM 1193 C C . GLY A 1 145 ? -7.229 18.073 1.004 1.00 49.75 145 GLY A C 1
ATOM 1194 O O . GLY A 1 145 ? -7.058 19.232 0.632 1.00 49.75 145 GLY A O 1
ATOM 1195 N N . LEU A 1 146 ? -8.194 17.295 0.508 1.00 44.28 146 LEU A N 1
ATOM 1196 C CA . LEU A 1 146 ? -9.209 17.745 -0.442 1.00 44.28 146 LEU A CA 1
ATOM 1197 C C . LEU A 1 146 ? -10.442 18.206 0.350 1.00 44.28 146 LEU A C 1
ATOM 1199 O O . LEU A 1 146 ? -11.352 17.413 0.580 1.00 44.28 146 LEU A O 1
ATOM 1203 N N . SER A 1 147 ? -10.448 19.463 0.800 1.00 32.47 147 SER A N 1
ATOM 1204 C CA . SER A 1 147 ? -11.625 20.137 1.373 1.00 32.47 147 SER A CA 1
ATOM 1205 C C . SER A 1 147 ? -12.165 21.247 0.479 1.00 32.47 147 SER A C 1
ATOM 1207 O O . SER A 1 147 ? -11.379 21.853 -0.287 1.00 32.47 147 SER A O 1
#

pLDDT: mean 76.88, std 18.62, range [32.47, 95.19]

Sequence (147 aa):
MQKYNPKKISSKTTSILEYIIDETAIKVGSELVWLWIAIELEIKEILGISISKELNMFVTETFISSLIKIHGKHNISTDGGTWYPQAFRFPKLKHHLHSSYEKSLIERTIQYVKDRTEGFDDYFPWKKKKLQTKTCKELVESICGLS